Protein AF-A0A432G1B3-F1 (afdb_monomer_lite)

Foldseek 3Di:
DVVVVVVVCVVQVVVVVPFQKDKDFAPQPCLVVVVVVQVVCVQQKDWPDRDNTITIIHGDPPPPD

Organism: NCBI:txid2024889

Sequence (65 aa):
MTKYVMRFLKKSSNAISKAGFILIADTPKHKSLICDYFKSVPKVWKIIKNEKNFFFAHKIALVKS

Secondary structure (DSSP, 8-state):
-HHHHHHHHHHHHHHHTTSSEEEEES-GGGHHHHHHHHHH-TTTEEEEEEETTEEEEEE------

pLDDT: mean 71.92, std 12.42, range [44.41, 87.62]

Structure (mmCIF, N/CA/C/O backbone):
data_AF-A0A432G1B3-F1
#
_entry.id   AF-A0A432G1B3-F1
#
loop_
_atom_site.group_PDB
_atom_site.id
_atom_site.type_symbol
_atom_site.label_atom_id
_atom_site.label_alt_id
_atom_site.label_comp_id
_atom_site.label_asym_id
_atom_site.label_entity_id
_atom_site.label_seq_id
_atom_site.pdbx_PDB_ins_code
_atom_site.Cartn_x
_atom_site.Cartn_y
_atom_site.Cartn_z
_atom_site.occupancy
_atom_site.B_iso_or_equiv
_atom_site.auth_seq_id
_atom_site.auth_comp_id
_atom_site.auth_asym_id
_atom_site.auth_atom_id
_atom_site.pdbx_PDB_model_num
ATOM 1 N N . MET A 1 1 ? -0.998 12.825 19.741 1.00 49.75 1 MET A N 1
ATOM 2 C CA . MET A 1 1 ? -1.116 11.919 18.568 1.00 49.75 1 MET A CA 1
ATOM 3 C C . MET A 1 1 ? -1.389 12.652 17.248 1.00 49.75 1 MET A C 1
ATOM 5 O O . MET A 1 1 ? -0.712 12.377 16.265 1.00 49.75 1 MET A O 1
ATOM 9 N N . THR A 1 2 ? -2.303 13.623 17.208 1.00 45.28 2 THR A N 1
ATOM 10 C CA . THR A 1 2 ? -2.752 14.358 16.001 1.00 45.28 2 THR A CA 1
ATOM 11 C C . THR A 1 2 ? -1.654 15.096 15.220 1.00 45.28 2 THR A C 1
ATOM 13 O O . THR A 1 2 ? -1.653 15.077 13.991 1.00 45.28 2 THR A O 1
ATOM 16 N N . LYS A 1 3 ? -0.660 15.683 15.901 1.00 50.88 3 LYS A N 1
ATOM 17 C CA . LYS A 1 3 ? 0.444 16.423 15.250 1.00 50.88 3 LYS A CA 1
ATOM 18 C C . LYS A 1 3 ? 1.331 15.534 14.358 1.00 50.88 3 LYS A C 1
ATOM 20 O O . LYS A 1 3 ? 1.823 15.990 13.329 1.00 50.88 3 LYS A O 1
ATOM 25 N N . TYR A 1 4 ? 1.502 14.260 14.723 1.00 51.22 4 TYR A N 1
ATOM 26 C CA . TYR A 1 4 ? 2.284 13.290 13.945 1.00 51.22 4 TYR A CA 1
ATOM 27 C C . TYR A 1 4 ? 1.551 12.842 12.684 1.00 51.22 4 TYR A C 1
ATOM 29 O O . TYR A 1 4 ? 2.155 12.799 11.614 1.00 51.22 4 TYR A O 1
ATOM 37 N N . VAL A 1 5 ? 0.247 12.578 12.802 1.00 53.62 5 VAL A N 1
ATOM 38 C CA . VAL A 1 5 ? -0.606 12.200 11.669 1.00 53.62 5 VAL A CA 1
ATOM 39 C C . VAL A 1 5 ? -0.630 13.322 10.633 1.00 53.62 5 VAL A C 1
ATOM 41 O O . VAL A 1 5 ? -0.331 13.078 9.470 1.00 53.62 5 VAL A O 1
ATOM 44 N N . MET A 1 6 ? -0.848 14.569 11.061 1.00 55.34 6 MET A N 1
ATOM 45 C CA . MET A 1 6 ? -0.835 15.735 10.168 1.00 55.34 6 MET A CA 1
ATOM 46 C C . MET A 1 6 ? 0.515 15.934 9.462 1.00 55.34 6 MET A C 1
ATOM 48 O O . MET A 1 6 ? 0.559 16.184 8.257 1.00 55.34 6 MET A O 1
ATOM 52 N N . ARG A 1 7 ? 1.639 15.784 10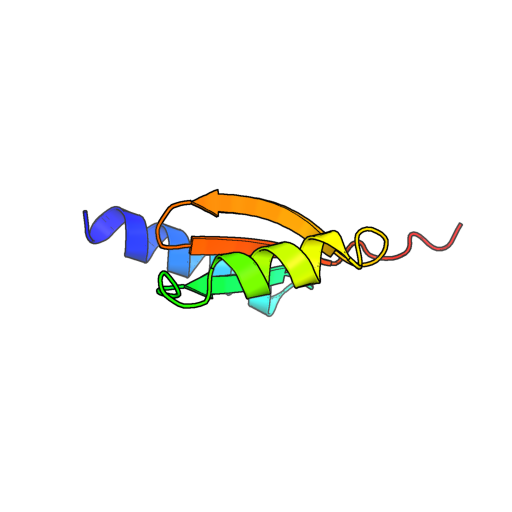.179 1.00 59.91 7 ARG A N 1
ATOM 53 C CA . ARG A 1 7 ? 2.984 15.905 9.587 1.00 59.91 7 ARG A CA 1
ATOM 54 C C . ARG A 1 7 ? 3.276 14.778 8.592 1.00 59.91 7 ARG A C 1
ATOM 56 O O . ARG A 1 7 ? 3.889 15.035 7.556 1.00 59.91 7 ARG A O 1
ATOM 63 N N . PHE A 1 8 ? 2.837 13.556 8.890 1.00 63.25 8 PHE A N 1
ATOM 64 C CA . PHE A 1 8 ? 2.972 12.405 7.999 1.00 63.25 8 PHE A CA 1
ATOM 65 C C . PHE A 1 8 ? 2.123 12.581 6.737 1.00 63.25 8 PHE A C 1
ATOM 67 O O . PHE A 1 8 ? 2.655 12.457 5.641 1.00 63.25 8 PHE A O 1
ATOM 74 N N . LEU A 1 9 ? 0.855 12.980 6.875 1.00 62.62 9 LEU A N 1
ATOM 75 C CA . LEU A 1 9 ? -0.032 13.270 5.746 1.00 62.62 9 LEU A CA 1
ATOM 76 C C . LEU A 1 9 ? 0.528 14.384 4.854 1.00 62.62 9 LEU A C 1
ATOM 78 O O . LEU A 1 9 ? 0.553 14.222 3.639 1.00 62.62 9 LEU A O 1
ATOM 82 N N . LYS A 1 10 ? 1.062 15.470 5.431 1.00 63.06 10 LYS A N 1
ATOM 83 C CA . LYS A 1 10 ? 1.671 16.568 4.659 1.00 63.06 10 LYS A CA 1
ATOM 84 C C . LYS A 1 10 ? 2.930 16.122 3.903 1.00 63.06 10 LYS A C 1
ATOM 86 O O . LYS A 1 10 ? 3.113 16.488 2.744 1.00 63.06 10 LYS A O 1
ATOM 91 N N . LYS A 1 11 ? 3.785 15.302 4.530 1.00 63.81 11 LYS A N 1
ATOM 92 C CA . LYS A 1 11 ? 4.991 14.745 3.889 1.00 63.81 11 LYS A CA 1
ATOM 93 C C . LYS A 1 11 ? 4.631 13.761 2.772 1.00 63.81 11 LYS A C 1
ATOM 95 O O . LYS A 1 11 ? 5.223 13.819 1.698 1.00 63.81 11 LYS A O 1
ATOM 100 N N . SER A 1 12 ? 3.648 12.900 3.012 1.00 63.38 12 SER A N 1
ATOM 101 C CA . SER A 1 12 ? 3.177 11.915 2.041 1.00 63.38 12 SER A CA 1
ATOM 102 C C . SER A 1 12 ? 2.396 12.556 0.892 1.00 63.38 12 SER A C 1
ATOM 104 O O . SER A 1 12 ? 2.587 12.152 -0.244 1.00 63.38 12 SER A O 1
ATOM 106 N N . SER A 1 13 ? 1.596 13.599 1.135 1.00 64.31 13 SER A N 1
ATOM 107 C CA . SER A 1 13 ? 0.883 14.356 0.091 1.00 64.31 13 SER A CA 1
ATOM 108 C C . SER A 1 13 ? 1.848 14.984 -0.919 1.00 64.31 13 SER A C 1
ATOM 110 O O . SER A 1 13 ? 1.656 14.824 -2.121 1.00 64.31 13 SER A O 1
ATOM 112 N N . ASN A 1 14 ? 2.947 15.582 -0.444 1.00 63.72 14 ASN A N 1
ATOM 113 C CA . ASN A 1 14 ? 4.015 16.078 -1.319 1.00 63.72 14 ASN A CA 1
ATOM 114 C C . ASN A 1 14 ? 4.722 14.969 -2.118 1.00 63.72 14 ASN A C 1
ATOM 116 O O . ASN A 1 14 ? 5.246 15.243 -3.194 1.00 63.72 14 ASN A O 1
ATOM 120 N N . ALA A 1 15 ? 4.781 13.740 -1.594 1.00 61.72 15 ALA A N 1
ATOM 121 C CA . ALA A 1 15 ? 5.357 12.600 -2.306 1.00 61.72 15 ALA A CA 1
ATOM 122 C C . ALA A 1 15 ? 4.398 12.061 -3.380 1.00 61.72 15 ALA A C 1
ATOM 124 O O . ALA A 1 15 ? 4.837 11.788 -4.491 1.00 61.72 15 ALA A O 1
ATOM 125 N N . ILE A 1 16 ? 3.098 11.971 -3.069 1.00 64.50 16 ILE A N 1
ATOM 126 C CA . ILE A 1 16 ? 2.037 11.518 -3.987 1.00 64.50 16 ILE A CA 1
ATOM 127 C C . ILE A 1 16 ? 1.878 12.484 -5.167 1.00 64.50 16 ILE A C 1
ATOM 129 O O . ILE A 1 16 ? 1.704 12.044 -6.297 1.00 64.50 16 ILE A O 1
ATOM 133 N N . SER A 1 17 ? 1.961 13.798 -4.928 1.00 62.06 17 SER A N 1
ATOM 134 C CA . SER A 1 17 ? 1.780 14.806 -5.982 1.00 62.06 17 SER A CA 1
ATOM 135 C C . SER A 1 17 ? 2.945 14.891 -6.972 1.00 62.06 17 SER A C 1
ATOM 137 O O . SER A 1 17 ? 2.775 15.448 -8.054 1.00 62.06 17 SER A O 1
ATOM 139 N N . LYS A 1 18 ? 4.124 14.355 -6.624 1.00 61.22 18 LYS A N 1
ATOM 140 C CA . LYS A 1 18 ? 5.356 14.500 -7.421 1.00 61.22 18 LYS A CA 1
ATOM 141 C C . LYS A 1 18 ? 5.918 13.196 -7.975 1.00 61.22 18 LYS A C 1
ATOM 143 O O . LYS A 1 18 ? 6.743 13.236 -8.881 1.00 61.22 18 LYS A O 1
ATOM 148 N N . ALA A 1 19 ? 5.527 12.049 -7.438 1.00 60.22 19 ALA A N 1
ATOM 149 C CA . ALA A 1 19 ? 6.085 10.761 -7.820 1.00 60.22 19 ALA A CA 1
ATOM 150 C C . ALA A 1 19 ? 5.068 9.661 -7.513 1.00 60.22 19 ALA A C 1
ATOM 152 O O . ALA A 1 19 ? 4.194 9.867 -6.683 1.00 60.22 19 ALA A O 1
ATOM 153 N N . GLY A 1 20 ? 5.171 8.508 -8.183 1.00 67.50 20 GLY A N 1
ATOM 154 C CA . GLY A 1 20 ? 4.212 7.393 -8.133 1.00 67.50 20 GLY 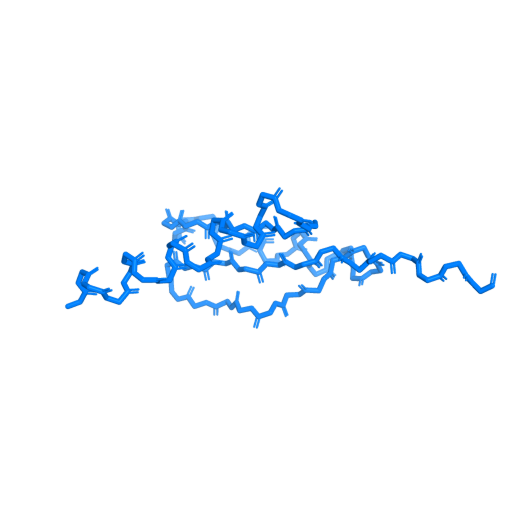A CA 1
ATOM 155 C C . GLY A 1 20 ? 4.054 6.715 -6.765 1.00 67.50 20 GLY A C 1
ATOM 156 O O . GLY A 1 20 ? 4.205 5.508 -6.654 1.00 67.50 20 GLY A O 1
ATOM 157 N N . PHE A 1 21 ? 3.773 7.465 -5.712 1.00 74.69 21 PHE A N 1
ATOM 158 C CA . PHE A 1 21 ? 3.512 7.006 -4.363 1.00 74.69 21 PHE A CA 1
ATOM 159 C C . PHE A 1 21 ? 2.006 6.920 -4.146 1.00 74.69 21 PHE A C 1
ATOM 161 O O . PHE A 1 21 ? 1.252 7.784 -4.589 1.00 74.69 21 PHE A O 1
ATOM 168 N N . ILE A 1 22 ? 1.578 5.890 -3.422 1.00 78.06 22 ILE A N 1
ATOM 169 C CA . ILE A 1 22 ? 0.205 5.749 -2.945 1.00 78.06 22 ILE A CA 1
ATOM 170 C C . ILE A 1 22 ? 0.243 5.701 -1.420 1.00 78.06 22 ILE A C 1
ATOM 172 O O . ILE A 1 22 ? 0.964 4.897 -0.818 1.00 78.06 22 ILE A O 1
ATOM 176 N N . LEU A 1 23 ? -0.562 6.564 -0.802 1.00 76.12 23 LEU A N 1
ATOM 177 C CA . LEU A 1 23 ? -0.874 6.521 0.620 1.00 76.12 23 LEU A CA 1
ATOM 178 C C . LEU A 1 23 ? -2.321 6.090 0.803 1.00 76.12 23 LEU A C 1
ATOM 180 O O . LEU A 1 23 ? -3.225 6.720 0.260 1.00 76.12 23 LEU A O 1
ATOM 184 N N . ILE A 1 24 ? -2.528 5.071 1.630 1.00 76.06 24 ILE A N 1
ATOM 185 C CA . ILE A 1 24 ? -3.854 4.633 2.054 1.00 76.06 24 ILE A CA 1
ATOM 186 C C . ILE A 1 24 ? -3.907 4.758 3.577 1.00 76.06 24 ILE A C 1
ATOM 188 O O . ILE A 1 24 ? -3.110 4.141 4.289 1.00 76.06 24 ILE A O 1
ATOM 192 N N . ALA A 1 25 ? -4.809 5.600 4.076 1.00 71.62 25 ALA A N 1
ATOM 193 C CA . ALA A 1 25 ? -4.993 5.875 5.498 1.00 71.62 25 ALA A CA 1
ATOM 194 C C . ALA A 1 25 ? -6.333 5.312 5.993 1.00 71.62 25 ALA A C 1
ATOM 196 O O . ALA A 1 25 ? -7.274 5.201 5.216 1.00 71.62 25 ALA A O 1
ATOM 197 N N . ASP A 1 26 ? -6.389 4.971 7.280 1.00 67.00 26 ASP A N 1
ATOM 198 C CA . ASP A 1 26 ? -7.596 4.558 8.009 1.00 67.00 26 ASP A CA 1
ATOM 199 C C . ASP A 1 26 ? -8.343 3.348 7.414 1.00 67.00 26 ASP A C 1
ATOM 201 O O . ASP A 1 26 ? -9.559 3.328 7.265 1.00 67.00 26 ASP A O 1
ATOM 205 N N . THR A 1 27 ? -7.601 2.291 7.066 1.00 68.69 27 THR A N 1
ATOM 206 C CA . THR A 1 27 ? -8.173 1.059 6.488 1.00 68.69 27 THR A CA 1
ATOM 207 C C . THR A 1 27 ? -7.998 -0.198 7.355 1.00 68.69 27 THR A C 1
ATOM 209 O O . THR A 1 27 ? -7.650 -1.253 6.821 1.00 68.69 27 THR A O 1
ATOM 212 N N . PRO A 1 28 ? -8.264 -0.179 8.679 1.00 69.69 28 PRO A N 1
ATOM 213 C CA . PRO A 1 28 ? -8.065 -1.362 9.522 1.00 69.69 28 PRO A CA 1
ATOM 214 C C . PRO A 1 28 ? -8.880 -2.579 9.046 1.00 69.69 28 PRO A C 1
ATOM 216 O O . PRO A 1 28 ? -8.370 -3.697 9.069 1.00 69.69 28 PRO A O 1
ATOM 219 N N . LYS A 1 29 ? -10.095 -2.364 8.520 1.00 77.00 29 LYS A N 1
ATOM 220 C CA . LYS A 1 29 ? -10.983 -3.424 8.005 1.00 77.00 29 LYS A CA 1
ATOM 221 C C . LYS A 1 29 ? -10.466 -4.109 6.732 1.00 77.00 29 LYS A C 1
ATOM 223 O O . LYS A 1 29 ? -10.687 -5.299 6.545 1.00 77.00 29 LYS A O 1
ATOM 228 N N . HIS A 1 30 ? -9.780 -3.374 5.857 1.00 77.25 30 HIS A N 1
ATOM 229 C CA . HIS A 1 30 ? -9.344 -3.863 4.537 1.00 77.25 30 HIS A CA 1
ATOM 230 C C . HIS A 1 30 ? -7.826 -4.037 4.434 1.00 77.25 30 HIS A C 1
ATOM 232 O O . HIS A 1 30 ? -7.293 -4.305 3.357 1.00 77.25 30 HIS A O 1
ATOM 238 N N . LYS A 1 31 ? -7.126 -3.916 5.565 1.00 79.69 31 LYS A N 1
ATOM 239 C CA . LYS A 1 31 ? -5.669 -3.908 5.637 1.00 79.69 31 LYS A CA 1
ATOM 240 C C . LYS A 1 31 ? -5.023 -5.139 4.998 1.00 79.69 31 LYS A C 1
ATOM 242 O O . LYS A 1 31 ? -4.024 -4.984 4.302 1.00 79.69 31 LYS A O 1
ATOM 247 N N . SER A 1 32 ? -5.578 -6.336 5.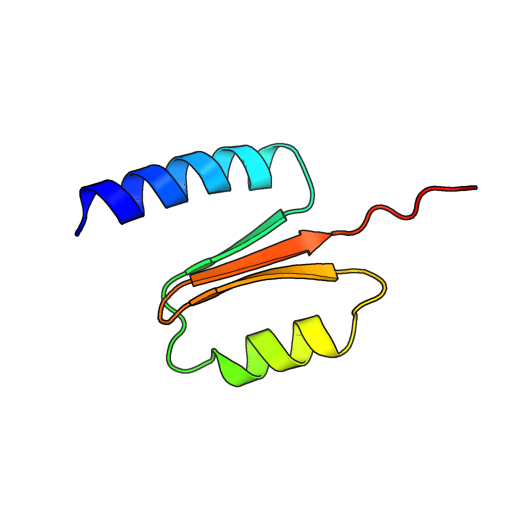223 1.00 81.38 32 SER A N 1
ATOM 248 C CA . SER A 1 32 ? -5.033 -7.572 4.637 1.00 81.38 32 SER A CA 1
ATOM 249 C C . SER A 1 32 ? -5.120 -7.540 3.116 1.00 81.38 32 SER A C 1
ATOM 251 O O . SER A 1 32 ? -4.091 -7.610 2.464 1.00 81.38 32 SER A O 1
ATOM 253 N N . LEU A 1 33 ? -6.313 -7.293 2.564 1.00 80.00 33 LEU A N 1
ATOM 254 C CA . LEU A 1 33 ? -6.547 -7.248 1.115 1.00 80.00 33 LEU A CA 1
ATOM 255 C C . LEU A 1 33 ? -5.649 -6.228 0.408 1.00 80.00 33 LEU A C 1
ATOM 257 O O . LEU A 1 33 ? -5.081 -6.517 -0.642 1.00 80.00 33 LEU A O 1
ATOM 261 N N . ILE A 1 34 ? -5.486 -5.046 1.008 1.00 81.94 34 ILE A N 1
ATOM 262 C CA . ILE A 1 34 ? -4.573 -4.017 0.502 1.00 81.94 34 ILE A CA 1
ATOM 263 C C . ILE A 1 34 ? -3.141 -4.563 0.484 1.00 81.94 34 ILE A C 1
ATOM 265 O O . ILE A 1 34 ? -2.467 -4.508 -0.540 1.00 81.94 34 ILE A O 1
ATOM 269 N N . CYS A 1 35 ? -2.679 -5.130 1.599 1.00 82.69 35 CYS A N 1
ATOM 270 C CA . CYS A 1 35 ? -1.337 -5.695 1.704 1.00 82.69 35 CYS A CA 1
ATOM 271 C C . CYS A 1 35 ? -1.102 -6.820 0.682 1.00 82.69 35 CYS A C 1
ATOM 273 O O . CYS A 1 35 ? -0.055 -6.845 0.034 1.00 82.69 35 CYS A O 1
ATOM 275 N N . ASP A 1 36 ? -2.080 -7.708 0.512 1.00 85.38 36 ASP A N 1
ATOM 276 C CA . ASP A 1 36 ? -2.014 -8.868 -0.378 1.00 85.38 36 ASP A CA 1
ATOM 277 C C . ASP A 1 36 ? -1.956 -8.444 -1.849 1.00 85.38 36 ASP A C 1
ATOM 279 O O . ASP A 1 36 ? -1.144 -8.976 -2.605 1.00 85.38 36 ASP A O 1
ATOM 283 N N . TYR A 1 37 ? -2.711 -7.409 -2.238 1.00 85.81 37 TYR A N 1
ATOM 284 C CA . TYR A 1 37 ? -2.595 -6.808 -3.567 1.00 85.81 37 TYR A CA 1
ATOM 285 C C . TYR A 1 37 ? -1.176 -6.290 -3.835 1.00 85.81 37 TYR A C 1
ATOM 287 O O . TYR A 1 37 ? -0.552 -6.654 -4.824 1.00 85.81 37 TYR A O 1
ATOM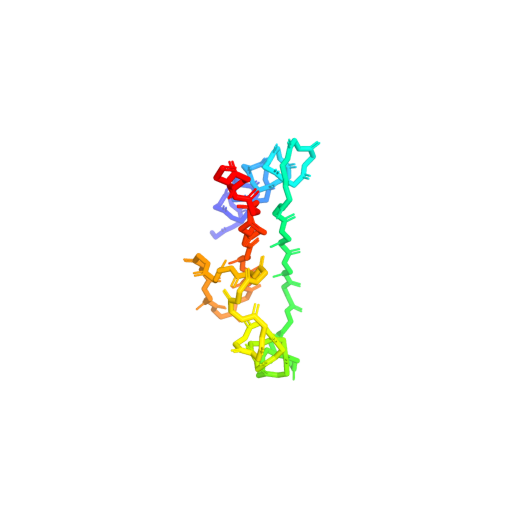 295 N N . PHE A 1 38 ? -0.609 -5.468 -2.950 1.00 85.06 38 PHE A N 1
ATOM 296 C CA . PHE A 1 38 ? 0.723 -4.905 -3.204 1.00 85.06 38 PHE A CA 1
ATOM 297 C C . PHE A 1 38 ? 1.841 -5.958 -3.153 1.00 85.06 38 PHE A C 1
ATOM 299 O O . PHE A 1 38 ? 2.852 -5.804 -3.838 1.00 85.06 38 PHE A O 1
ATOM 306 N N . LYS A 1 39 ? 1.655 -7.042 -2.389 1.00 85.19 39 LYS A N 1
ATOM 307 C CA . LYS A 1 39 ? 2.548 -8.210 -2.407 1.00 85.19 39 LYS A CA 1
ATOM 308 C C . LYS A 1 39 ? 2.426 -9.041 -3.685 1.00 85.19 39 LYS A C 1
ATOM 310 O O . LYS A 1 39 ? 3.409 -9.680 -4.049 1.00 85.19 39 LYS A O 1
ATOM 315 N N . SER A 1 40 ? 1.273 -9.043 -4.360 1.00 86.06 40 SER A N 1
ATOM 316 C CA . SER A 1 40 ? 1.070 -9.810 -5.599 1.00 86.06 40 SER A CA 1
ATOM 317 C C . SER A 1 40 ? 1.694 -9.148 -6.833 1.00 86.06 40 SER A C 1
ATOM 319 O O . SER A 1 40 ? 1.983 -9.828 -7.816 1.00 86.06 40 SER A O 1
ATOM 321 N N . VAL A 1 41 ? 1.993 -7.843 -6.772 1.00 82.75 41 VAL A N 1
ATOM 322 C CA . VAL A 1 41 ? 2.629 -7.077 -7.864 1.00 82.75 41 VAL A CA 1
ATOM 323 C C . VAL A 1 41 ? 3.970 -6.424 -7.464 1.00 82.75 41 VAL A C 1
ATOM 325 O O . VAL A 1 41 ? 4.176 -5.225 -7.694 1.00 82.75 41 VAL A O 1
ATOM 328 N N . PRO A 1 42 ? 4.948 -7.191 -6.937 1.00 83.25 42 PRO A N 1
ATOM 329 C CA . PRO A 1 42 ? 6.190 -6.646 -6.374 1.00 83.25 42 PRO A CA 1
ATOM 330 C C . PRO A 1 42 ? 7.114 -6.015 -7.428 1.00 83.25 42 PRO A C 1
ATOM 332 O O . PRO A 1 42 ? 8.007 -5.243 -7.094 1.00 83.25 42 PRO A O 1
ATOM 335 N N . LYS A 1 43 ? 6.902 -6.324 -8.715 1.00 81.25 43 LYS A N 1
ATOM 336 C CA . LYS A 1 43 ? 7.638 -5.724 -9.842 1.00 81.25 43 LYS A CA 1
ATOM 337 C C . LYS A 1 43 ? 7.232 -4.273 -10.112 1.00 81.25 43 LYS A C 1
ATOM 339 O O . LYS A 1 43 ? 7.984 -3.538 -10.740 1.00 81.25 43 LYS A O 1
ATOM 344 N N . VAL A 1 44 ? 6.035 -3.881 -9.675 1.00 81.31 44 VAL A N 1
ATOM 345 C CA . VAL A 1 44 ? 5.461 -2.552 -9.926 1.00 81.31 44 VAL A CA 1
ATOM 346 C C . VAL 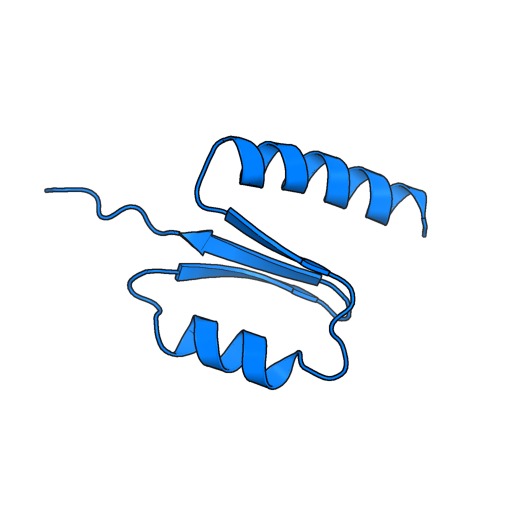A 1 44 ? 5.472 -1.713 -8.658 1.00 81.31 44 VAL A C 1
ATOM 348 O O . VAL A 1 44 ? 5.673 -0.504 -8.732 1.00 81.31 44 VAL A O 1
ATOM 351 N N . TRP A 1 45 ? 5.281 -2.339 -7.498 1.00 84.88 45 TRP A N 1
ATOM 352 C CA . TRP A 1 45 ? 5.140 -1.645 -6.227 1.00 84.88 45 TRP A CA 1
ATOM 353 C C . TRP A 1 45 ? 6.058 -2.221 -5.165 1.00 84.88 45 TRP A C 1
ATOM 355 O O . TRP A 1 45 ? 6.178 -3.434 -5.014 1.00 84.88 45 TRP A O 1
ATOM 365 N N . LYS A 1 46 ? 6.635 -1.335 -4.357 1.00 86.31 46 LYS A N 1
ATOM 366 C CA . LYS A 1 46 ? 7.338 -1.704 -3.133 1.00 86.31 46 LYS A CA 1
ATOM 367 C C . LYS A 1 46 ? 6.678 -1.035 -1.935 1.00 86.31 46 LYS A C 1
ATOM 369 O O . LYS A 1 46 ? 6.406 0.167 -1.922 1.00 86.31 46 LYS A O 1
ATOM 374 N N . ILE A 1 47 ? 6.392 -1.849 -0.926 1.00 87.62 47 ILE A N 1
ATOM 375 C CA . ILE A 1 47 ? 5.801 -1.412 0.336 1.00 87.62 47 ILE A CA 1
ATOM 376 C C . ILE A 1 47 ? 6.914 -0.765 1.163 1.00 87.62 47 ILE A C 1
ATOM 378 O O . ILE A 1 47 ? 7.917 -1.408 1.462 1.00 87.62 47 ILE A O 1
AT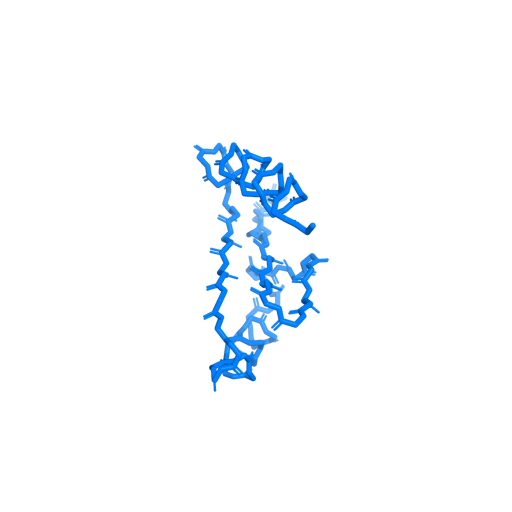OM 382 N N . ILE A 1 48 ? 6.747 0.508 1.522 1.00 86.88 48 ILE A N 1
ATOM 383 C CA . ILE A 1 48 ? 7.698 1.239 2.376 1.00 86.88 48 ILE A CA 1
ATOM 384 C C . ILE A 1 48 ? 7.278 1.127 3.835 1.00 86.88 48 ILE A C 1
ATOM 386 O O . ILE A 1 48 ? 8.119 1.009 4.723 1.00 86.88 48 ILE A O 1
ATOM 390 N N . LYS A 1 49 ? 5.968 1.209 4.093 1.00 83.62 49 LYS A N 1
ATOM 391 C CA . LYS A 1 49 ? 5.442 1.244 5.453 1.00 83.62 49 LYS A CA 1
ATOM 392 C C . LYS A 1 49 ? 4.069 0.589 5.537 1.00 83.62 49 LYS A C 1
ATOM 394 O O . LYS A 1 49 ? 3.193 0.872 4.726 1.00 83.62 49 LYS A O 1
ATOM 399 N N . ASN A 1 50 ? 3.888 -0.251 6.552 1.00 84.25 50 ASN A N 1
ATOM 400 C CA . ASN A 1 50 ? 2.630 -0.924 6.853 1.00 84.25 50 ASN A CA 1
ATOM 401 C C . ASN A 1 50 ? 2.401 -0.940 8.377 1.00 84.25 50 ASN A C 1
ATOM 403 O O . ASN A 1 50 ? 2.813 -1.865 9.071 1.00 84.25 50 ASN A O 1
ATOM 407 N N . GLU A 1 51 ? 1.753 0.097 8.909 1.00 78.62 51 GLU A N 1
ATOM 408 C CA . GLU A 1 51 ? 1.425 0.233 10.339 1.00 78.62 51 GLU A CA 1
ATOM 409 C C . GLU A 1 51 ? -0.095 0.194 10.559 1.00 78.62 51 GLU A C 1
ATOM 411 O O . GLU A 1 51 ? -0.861 0.128 9.600 1.00 78.62 51 GLU A O 1
ATOM 416 N N . LYS A 1 52 ? -0.566 0.141 11.817 1.00 72.19 52 LYS A N 1
ATOM 417 C CA . LYS A 1 52 ? -1.986 -0.104 12.169 1.00 72.19 52 LYS A CA 1
ATOM 418 C C . LYS A 1 52 ? -2.995 0.696 11.327 1.00 72.19 52 LYS A C 1
ATOM 420 O O . LYS A 1 52 ? -3.955 0.096 10.866 1.00 72.19 52 LYS A O 1
ATOM 425 N N . ASN A 1 53 ? -2.724 1.973 11.047 1.00 74.88 53 ASN A N 1
ATOM 426 C CA . ASN A 1 53 ? -3.680 2.863 10.372 1.00 74.88 53 ASN A CA 1
ATOM 427 C C . ASN A 1 53 ? -3.182 3.409 9.025 1.00 74.88 53 ASN A C 1
ATOM 429 O O . ASN A 1 53 ? -3.860 4.235 8.418 1.00 74.88 53 ASN A O 1
ATOM 433 N N . PHE A 1 54 ? -1.992 3.007 8.573 1.00 76.69 54 PHE A N 1
ATOM 434 C CA . PHE A 1 54 ? -1.362 3.603 7.396 1.00 76.69 54 PHE A CA 1
ATOM 435 C C . PHE A 1 54 ? -0.637 2.556 6.565 1.00 76.69 54 PHE A C 1
ATOM 437 O O . PHE A 1 54 ? 0.186 1.791 7.077 1.00 76.69 54 PHE A O 1
ATOM 444 N N . PHE A 1 55 ? -0.896 2.601 5.266 1.00 84.94 55 PHE A N 1
ATOM 445 C CA . PHE A 1 55 ? -0.215 1.816 4.258 1.00 84.94 55 PHE A CA 1
ATOM 446 C C . PHE A 1 55 ? 0.423 2.757 3.236 1.00 84.94 55 PHE A C 1
ATOM 448 O O . PHE A 1 55 ? -0.244 3.636 2.685 1.00 84.94 55 PHE A O 1
ATOM 455 N N . PHE A 1 56 ? 1.723 2.597 3.002 1.00 85.00 56 PHE A N 1
ATOM 456 C CA . PHE A 1 56 ? 2.485 3.435 2.084 1.00 85.00 56 PHE A CA 1
ATOM 457 C C . PHE A 1 56 ? 3.287 2.567 1.121 1.00 85.00 56 PHE A C 1
ATOM 459 O O . PHE A 1 56 ? 4.156 1.792 1.540 1.00 85.00 56 PHE A O 1
ATOM 466 N N . ALA A 1 57 ? 3.008 2.726 -0.169 1.00 86.38 57 ALA A N 1
ATOM 467 C CA . ALA A 1 57 ? 3.702 2.036 -1.244 1.00 86.38 57 ALA A CA 1
ATOM 468 C C . ALA A 1 57 ? 4.219 3.033 -2.276 1.00 86.38 57 ALA A C 1
ATOM 470 O O . ALA A 1 57 ? 3.643 4.102 -2.489 1.00 86.38 57 ALA A O 1
ATOM 471 N N . HIS A 1 58 ? 5.313 2.663 -2.927 1.00 85.44 58 HIS A N 1
ATOM 472 C CA . HIS A 1 58 ? 5.883 3.425 -4.022 1.00 85.44 58 HIS A CA 1
ATOM 473 C C . HIS A 1 58 ? 5.954 2.580 -5.278 1.00 85.44 58 HIS A C 1
ATOM 475 O O . HIS A 1 58 ? 6.270 1.389 -5.226 1.00 85.44 58 HIS A O 1
ATOM 481 N N . LYS A 1 59 ? 5.661 3.213 -6.407 1.00 82.56 59 LYS A N 1
ATOM 482 C CA . LYS A 1 59 ? 5.823 2.628 -7.722 1.00 82.56 59 LYS A CA 1
ATOM 483 C C . LYS A 1 59 ? 7.312 2.542 -7.996 1.00 82.56 59 LYS A C 1
ATOM 485 O O . LYS A 1 59 ? 8.042 3.530 -7.884 1.00 82.56 59 LYS A O 1
ATOM 490 N N . ILE A 1 60 ? 7.764 1.347 -8.325 1.00 81.81 60 ILE A N 1
ATOM 491 C CA . ILE A 1 60 ? 9.099 1.130 -8.849 1.00 81.81 60 ILE A CA 1
ATOM 492 C C . ILE A 1 60 ? 9.011 1.592 -10.301 1.00 81.81 60 ILE A C 1
ATOM 494 O O . ILE A 1 60 ? 8.314 0.986 -11.114 1.00 81.81 60 ILE A O 1
ATOM 498 N N . ALA A 1 61 ? 9.623 2.732 -10.621 1.00 67.50 61 ALA A N 1
ATOM 499 C CA . ALA A 1 61 ? 9.824 3.072 -12.018 1.00 67.50 61 ALA A CA 1
ATOM 500 C C . ALA A 1 61 ? 10.693 1.960 -12.616 1.00 67.50 61 ALA A C 1
ATOM 502 O O . ALA A 1 61 ? 11.751 1.655 -12.066 1.00 67.50 61 ALA A O 1
ATOM 503 N N . LEU A 1 62 ? 10.231 1.336 -13.703 1.00 58.00 62 LEU A N 1
ATOM 504 C CA . LEU A 1 62 ? 11.098 0.530 -14.553 1.00 58.00 62 LEU A CA 1
ATOM 505 C C . LEU A 1 62 ? 12.242 1.452 -14.966 1.00 58.00 62 LEU A C 1
ATOM 507 O O . LEU A 1 62 ? 12.045 2.358 -15.776 1.00 58.00 62 LEU A O 1
ATOM 511 N N . VAL A 1 63 ? 13.411 1.261 -14.358 1.00 51.19 63 VAL A N 1
ATOM 512 C CA . VAL A 1 63 ? 14.651 1.782 -14.917 1.00 51.19 63 VAL A CA 1
ATOM 513 C C . VAL A 1 63 ? 14.736 1.099 -16.274 1.00 51.19 63 VAL A C 1
ATOM 515 O O . VAL A 1 63 ? 14.925 -0.115 -16.342 1.00 51.19 63 VAL A O 1
ATOM 518 N N . LYS A 1 64 ? 14.440 1.841 -17.346 1.00 46.09 64 LYS A N 1
ATOM 519 C CA . LYS A 1 64 ? 14.768 1.380 -18.690 1.00 46.09 64 LYS A CA 1
ATOM 520 C C . LYS A 1 64 ? 16.287 1.250 -18.689 1.00 46.09 64 LYS A C 1
ATOM 522 O O . LYS A 1 64 ? 16.970 2.259 -18.525 1.00 46.09 64 LYS A O 1
ATOM 527 N N . SER A 1 65 ? 16.758 0.005 -18.715 1.00 44.41 65 SER A N 1
ATOM 528 C CA . SER A 1 65 ? 18.149 -0.296 -19.036 1.00 44.41 65 SER A CA 1
ATOM 529 C C . SER A 1 65 ? 18.478 0.193 -20.437 1.00 44.41 65 SER A C 1
ATOM 531 O O . SER A 1 65 ? 17.534 0.325 -21.253 1.00 44.41 65 SER A O 1
#

Radius of gyration: 12.7 Å; chains: 1; bounding box: 29×26×38 Å